Protein AF-A0A9N9IUA5-F1 (afdb_monomer)

Secondary structure (DSSP, 8-state):
--EEEEEE--SS-EETT-EEEEETTTEEEEEEEEE-TTS-EESEEPTT-EEEEEEES--GGG--TT-EEEES----EEEEE-TTT-PBPSS--S---TT-EEEE----SS------TTT-TTTS-------

pLDDT: mean 80.8, std 7.71, range [53.09, 92.12]

Sequence (131 aa):
MGTILVGKVESGTVKKGQSVLVMPNKRTVEVSAVYNEVEDEVTIGACGDNIRLRVRGIEEEEISTGFVVCSIKRPALLHLIDKKTGRKSKRPPQYVKKGQKVIARLETQGPICVEIFEEYPQLGRFTLRDE

Radius of gyration: 19.4 Å; Cα contacts (8 Å, |Δi|>4): 228; chains: 1; bounding box: 38×41×51 Å

Nearest PDB structures (foldseek):
  1r5o-assembly1_A  TM=5.339E-01  e=2.854E-09  Schizosaccharomyces pombe
  3e20-assembly4_J  TM=5.426E-01  e=5.464E-09  Schizosaccharomyces pombe
  1r5n-assembly1_A  TM=5.318E-01  e=7.561E-09  Schizosaccharomyces pombe
  5lzd-assembly1_z  TM=8.265E-01  e=6.192E-04  Escherichia coli
  3mca-assembly1_A  TM=8.458E-01  e=1.828E-03  Schizosaccharomyces pombe

Mean predicted aligned error: 12.81 Å

InterPro domains:
  IPR004161 Translation elongation factor EFTu-like, domain 2 [PF03144] (2-70)
  IPR009000 Translation protein, beta-barrel domain superfamily [SSF50447] (1-75)
  IPR009001 Translation elongation factor EF1A/initiation factor IF2gamma, C-terminal [SSF50465] (75-131)
  IPR050100 Translation factor GTPase superfamily members [PTHR23115] (2-74)
  IPR054696 GTP-eEF1A, C-terminal domain [PF22594] (74-131)

Organism: NCBI:txid60492

Solvent-accessible surface area (backbone atoms only — not comparable to full-atom values): 8187 Å² total; per-residue (Å²): 140,61,44,74,45,78,48,67,33,85,72,65,72,50,46,55,70,37,62,32,31,39,34,89,81,70,43,68,31,36,28,72,40,32,23,42,83,85,68,48,81,41,65,64,47,55,57,74,42,56,35,38,39,31,32,42,82,64,61,74,87,82,59,62,95,87,58,46,80,38,74,70,83,56,68,43,47,52,23,40,36,42,88,88,75,68,46,69,43,94,55,57,51,95,73,85,60,93,92,64,47,68,46,64,47,83,82,70,100,61,94,74,92,70,46,58,47,92,81,36,59,79,54,37,61,83,81,92,82,84,136

Foldseek 3Di:
DFDKDKDAQQDDKDAAQAWKAKPPVRDIKGFNFKAFPVRDTDGMDDHGGTIITTIPDDDPVVDDPPIDIGHPPDQWFAFWQDPPPRDTDPHTDPDDDPPTDTDTHDDDPDDDDADDCVVPVPRPDDDDDDD

Structure (mmCIF, N/CA/C/O backbone):
data_AF-A0A9N9IUA5-F1
#
_entry.id   AF-A0A9N9IUA5-F1
#
loop_
_atom_site.group_PDB
_atom_site.id
_atom_site.type_symbol
_atom_site.label_atom_id
_atom_site.label_alt_id
_atom_site.label_comp_id
_atom_site.label_asym_id
_atom_site.label_entity_id
_atom_site.label_seq_id
_atom_site.pdbx_PDB_ins_code
_atom_site.Cartn_x
_atom_site.Cartn_y
_atom_site.Cartn_z
_atom_site.occupancy
_atom_site.B_iso_or_equiv
_atom_site.auth_seq_id
_atom_site.auth_comp_id
_atom_site.auth_asym_id
_atom_site.auth_atom_id
_atom_site.pdbx_PDB_model_num
ATOM 1 N N . MET A 1 1 ? -5.868 11.736 -23.889 1.00 53.09 1 MET A N 1
ATOM 2 C CA . MET A 1 1 ? -4.620 12.440 -23.537 1.00 53.09 1 MET A CA 1
ATOM 3 C C . MET A 1 1 ? -4.307 12.067 -22.103 1.00 53.09 1 MET A C 1
ATOM 5 O O . MET A 1 1 ? -5.150 12.301 -21.253 1.00 53.09 1 MET A O 1
ATOM 9 N N . GLY A 1 2 ? -3.240 11.309 -21.868 1.00 66.69 2 GLY A N 1
ATOM 10 C CA . GLY A 1 2 ? -2.890 10.801 -20.540 1.00 66.69 2 GLY A CA 1
ATOM 11 C C . GLY A 1 2 ? -1.444 11.150 -20.242 1.00 66.69 2 GLY A C 1
ATOM 12 O O . GLY A 1 2 ? -0.620 11.098 -21.153 1.00 66.69 2 GLY A O 1
ATOM 13 N N . THR A 1 3 ? -1.163 11.511 -18.998 1.00 82.75 3 THR A N 1
ATOM 14 C CA . THR A 1 3 ? 0.166 11.925 -18.559 1.00 82.75 3 THR A CA 1
ATOM 15 C C . THR A 1 3 ? 1.123 10.737 -18.565 1.00 82.75 3 THR A C 1
ATOM 17 O O . THR A 1 3 ? 0.756 9.619 -18.181 1.00 82.75 3 THR A O 1
ATOM 20 N N . ILE A 1 4 ? 2.352 10.968 -19.022 1.00 86.69 4 ILE A N 1
ATOM 21 C CA . ILE A 1 4 ? 3.422 9.969 -19.020 1.00 86.69 4 ILE A CA 1
ATOM 22 C C . ILE A 1 4 ? 4.398 10.323 -17.902 1.00 86.69 4 ILE A C 1
ATOM 24 O O . ILE A 1 4 ? 4.955 11.415 -17.876 1.00 86.69 4 ILE A O 1
ATOM 28 N N . LEU A 1 5 ? 4.605 9.386 -16.984 1.00 85.56 5 LEU A N 1
ATOM 29 C CA . LEU A 1 5 ? 5.591 9.474 -15.915 1.00 85.56 5 LEU A CA 1
ATOM 30 C C . LEU A 1 5 ? 6.794 8.625 -16.291 1.00 85.56 5 LEU A C 1
ATOM 32 O O . LEU A 1 5 ? 6.632 7.468 -16.667 1.00 85.56 5 LEU A O 1
ATOM 36 N N . VAL A 1 6 ? 7.993 9.179 -16.180 1.00 87.38 6 VAL A N 1
ATOM 37 C CA . VAL A 1 6 ? 9.239 8.451 -16.437 1.00 87.38 6 VAL A CA 1
ATOM 38 C C . VAL A 1 6 ? 9.930 8.242 -15.100 1.00 87.38 6 VAL A C 1
ATOM 40 O O . VAL A 1 6 ? 10.067 9.186 -14.322 1.00 87.38 6 VAL A O 1
ATOM 43 N N . GLY A 1 7 ? 10.354 7.014 -14.822 1.00 87.25 7 GLY A N 1
ATOM 44 C CA . GLY A 1 7 ? 11.056 6.722 -13.585 1.00 87.25 7 GLY A CA 1
ATOM 45 C C . GLY A 1 7 ? 11.568 5.296 -13.513 1.00 87.25 7 GLY A C 1
ATOM 46 O O . GLY A 1 7 ? 11.169 4.420 -14.280 1.00 87.25 7 GLY A O 1
ATOM 47 N N . LYS A 1 8 ? 12.456 5.077 -12.552 1.00 85.38 8 LYS A N 1
ATOM 48 C CA . LYS A 1 8 ? 12.983 3.760 -12.235 1.00 85.38 8 LYS A CA 1
ATOM 49 C C . LYS A 1 8 ? 12.098 3.068 -11.205 1.00 85.38 8 LYS A C 1
ATOM 51 O O . LYS A 1 8 ? 11.652 3.692 -10.240 1.00 85.38 8 LYS A O 1
ATOM 56 N N . VAL A 1 9 ? 11.842 1.777 -11.394 1.00 84.69 9 VAL A N 1
ATOM 57 C CA . VAL A 1 9 ? 11.133 0.971 -10.394 1.00 84.69 9 VAL A CA 1
ATOM 58 C C . VAL A 1 9 ? 12.103 0.592 -9.282 1.00 84.69 9 VAL A C 1
ATOM 60 O O . VAL A 1 9 ? 12.847 -0.377 -9.396 1.00 84.69 9 VAL A O 1
ATOM 63 N N . GLU A 1 10 ? 12.080 1.341 -8.183 1.00 80.62 10 GLU A N 1
ATOM 64 C CA . GLU A 1 10 ? 12.928 1.049 -7.018 1.00 80.62 10 GLU A CA 1
ATOM 65 C C . GLU A 1 10 ? 12.408 -0.136 -6.187 1.00 80.62 10 GLU A C 1
ATOM 67 O O . GLU A 1 10 ? 13.185 -0.879 -5.593 1.00 80.62 10 GLU A O 1
ATOM 72 N N . SER A 1 11 ? 11.088 -0.352 -6.135 1.00 72.56 11 SER A N 1
ATOM 73 C CA . SER A 1 11 ? 10.501 -1.441 -5.348 1.00 72.56 11 SER A CA 1
ATOM 74 C C . SER A 1 11 ? 9.164 -1.927 -5.905 1.00 72.56 11 SER A C 1
ATOM 76 O O . SER A 1 11 ? 8.300 -1.136 -6.289 1.00 72.56 11 SER A O 1
ATOM 78 N N . GLY A 1 12 ? 8.976 -3.249 -5.886 1.00 75.62 12 GLY A N 1
ATOM 79 C CA . GLY A 1 12 ? 7.745 -3.920 -6.294 1.00 75.62 12 GLY A CA 1
ATOM 80 C C . GLY A 1 12 ? 7.680 -4.271 -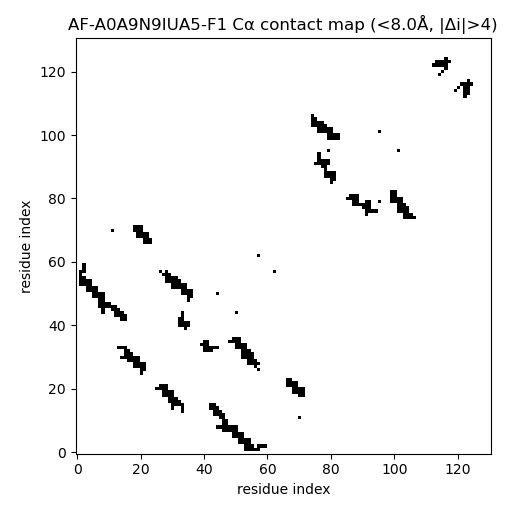7.781 1.00 75.62 12 GLY A C 1
ATOM 81 O O . GLY A 1 12 ? 8.681 -4.291 -8.488 1.00 75.62 12 GLY A O 1
ATOM 82 N N . THR A 1 13 ? 6.470 -4.597 -8.235 1.00 81.25 13 THR A N 1
ATOM 83 C CA . THR A 1 13 ? 6.152 -4.834 -9.649 1.00 81.25 13 THR A CA 1
ATOM 84 C C . THR A 1 13 ? 4.983 -3.949 -10.042 1.00 81.25 13 THR A C 1
ATOM 86 O O . THR A 1 13 ? 4.048 -3.762 -9.254 1.00 81.25 13 THR A O 1
ATOM 89 N N . VAL A 1 14 ? 5.029 -3.406 -11.254 1.00 81.38 14 VAL A N 1
ATOM 90 C CA . VAL A 1 14 ? 3.937 -2.602 -11.806 1.00 81.38 14 VAL A CA 1
ATOM 91 C C . VAL A 1 14 ? 3.258 -3.362 -12.932 1.00 81.38 14 VAL A C 1
ATOM 93 O O . VAL A 1 14 ? 3.922 -3.925 -13.801 1.00 81.38 14 VAL A O 1
ATOM 96 N N . LYS A 1 15 ? 1.926 -3.403 -12.904 1.00 81.62 15 LYS A N 1
ATOM 97 C CA . LYS A 1 15 ? 1.113 -4.058 -13.934 1.00 81.62 15 LYS A CA 1
ATOM 98 C C . LYS A 1 15 ? 0.219 -3.057 -14.655 1.00 81.62 15 LYS A C 1
ATOM 100 O O . LYS A 1 15 ? -0.280 -2.105 -14.051 1.00 81.62 15 LYS A O 1
ATOM 105 N N . LYS A 1 16 ? -0.043 -3.312 -15.940 1.00 84.50 16 LYS A N 1
ATOM 106 C CA . LYS A 1 16 ? -1.075 -2.594 -16.707 1.00 84.50 16 LYS A CA 1
ATOM 107 C C . LYS A 1 16 ? -2.442 -2.777 -16.029 1.00 84.50 16 LYS A C 1
ATOM 109 O O . LYS A 1 16 ? -2.792 -3.884 -15.628 1.00 84.50 16 LYS A O 1
ATOM 114 N N . GLY A 1 17 ? -3.198 -1.693 -15.873 1.00 82.31 17 GLY A N 1
ATOM 115 C CA . GLY A 1 17 ? -4.498 -1.673 -15.192 1.00 82.31 17 GLY A CA 1
ATOM 116 C C . GLY A 1 17 ? -4.427 -1.563 -13.665 1.00 82.31 17 GLY A C 1
ATOM 117 O O . GLY A 1 17 ? -5.461 -1.613 -13.004 1.00 82.31 17 GLY A O 1
ATOM 118 N N . GLN A 1 18 ? -3.236 -1.420 -13.078 1.00 81.94 18 GLN A N 1
ATOM 119 C CA . GLN A 1 18 ? -3.099 -1.267 -11.634 1.00 81.94 18 GLN A CA 1
ATOM 120 C C . GLN A 1 18 ? -3.386 0.173 -11.197 1.00 81.94 18 GLN A C 1
ATOM 122 O O . GLN A 1 18 ? -2.836 1.128 -11.746 1.00 81.94 18 GLN A O 1
ATOM 127 N N . SER A 1 19 ? -4.204 0.333 -10.157 1.00 80.88 19 SER A N 1
ATOM 128 C CA . SER A 1 19 ? -4.353 1.614 -9.468 1.00 80.88 19 SER A CA 1
ATOM 129 C C . SER A 1 19 ? -3.151 1.852 -8.550 1.00 80.88 19 SER A C 1
ATOM 131 O O . SER A 1 19 ? -2.803 1.010 -7.713 1.00 80.88 19 SER A O 1
ATOM 133 N N . VAL A 1 20 ? -2.520 3.010 -8.696 1.00 83.12 20 VAL A N 1
ATOM 134 C CA . VAL A 1 20 ? -1.345 3.443 -7.934 1.00 83.12 20 VAL A CA 1
ATOM 135 C C . VAL A 1 20 ? -1.613 4.799 -7.282 1.00 83.12 20 VAL A C 1
ATOM 137 O O . VAL A 1 20 ? -2.533 5.524 -7.660 1.00 83.12 20 VAL A O 1
ATOM 140 N N . LEU A 1 21 ? -0.860 5.121 -6.236 1.00 82.56 21 LEU A N 1
ATOM 141 C CA . LEU A 1 21 ? -1.002 6.363 -5.485 1.00 82.56 21 LEU A CA 1
ATOM 142 C C . LEU A 1 21 ? 0.190 7.272 -5.778 1.00 82.56 21 LEU A C 1
ATOM 144 O O . LEU A 1 21 ? 1.327 6.864 -5.566 1.00 82.56 21 LEU A O 1
ATOM 148 N N . VAL A 1 22 ? -0.069 8.504 -6.201 1.00 83.44 22 VAL A N 1
ATOM 149 C CA . VAL A 1 22 ? 0.958 9.534 -6.372 1.00 83.44 22 VAL A CA 1
ATOM 150 C C . VAL A 1 22 ? 1.081 10.331 -5.075 1.00 83.44 22 VAL A C 1
ATOM 152 O O . VAL A 1 22 ? 0.109 10.915 -4.586 1.00 83.44 22 VAL A O 1
ATOM 155 N N . MET A 1 23 ? 2.280 10.340 -4.499 1.00 74.00 23 MET A N 1
ATOM 156 C CA . MET A 1 23 ? 2.645 11.106 -3.305 1.00 74.00 23 MET A CA 1
ATOM 157 C C . MET A 1 23 ? 3.540 12.288 -3.701 1.00 74.00 23 MET A C 1
ATOM 159 O O . MET A 1 23 ? 4.355 12.124 -4.610 1.00 74.00 23 MET A O 1
ATOM 163 N N . PRO A 1 24 ? 3.428 13.458 -3.037 1.00 67.50 24 PRO A N 1
ATOM 164 C CA . PRO A 1 24 ? 2.750 13.726 -1.757 1.00 67.50 24 PRO A CA 1
ATOM 165 C C . PRO A 1 24 ? 1.246 14.052 -1.834 1.00 67.50 24 PRO A C 1
ATOM 167 O O . PRO A 1 24 ? 0.574 14.008 -0.803 1.00 67.50 24 PRO A O 1
ATOM 170 N N . ASN A 1 25 ? 0.689 14.303 -3.024 1.00 69.94 25 ASN A N 1
ATOM 171 C CA . ASN A 1 25 ? -0.705 14.752 -3.198 1.00 69.94 25 ASN A CA 1
ATOM 172 C C . ASN A 1 25 ? -1.775 13.700 -2.837 1.00 69.94 25 ASN A C 1
ATOM 174 O O . ASN A 1 25 ? -2.964 14.012 -2.815 1.00 69.94 25 ASN A O 1
ATOM 178 N N . LYS A 1 26 ? -1.378 12.451 -2.540 1.00 68.81 26 LYS A N 1
ATOM 179 C CA . LYS 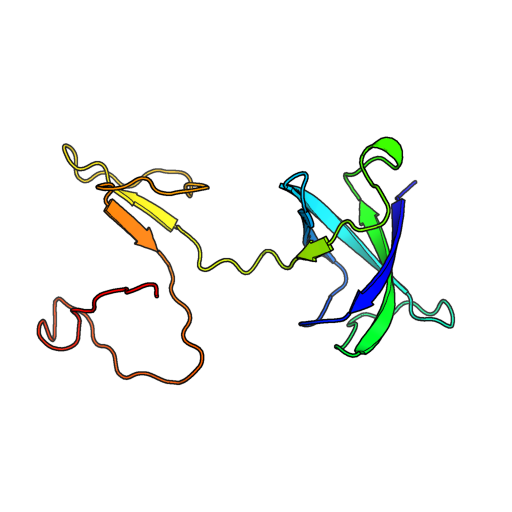A 1 26 ? -2.274 11.316 -2.237 1.00 68.81 26 LYS A CA 1
ATOM 180 C C . LYS A 1 26 ? -3.357 11.120 -3.311 1.00 68.81 26 LYS A C 1
ATOM 182 O O . LYS A 1 26 ? -4.456 10.655 -3.005 1.00 68.81 26 LYS A O 1
ATOM 187 N N . ARG A 1 27 ? -3.046 11.446 -4.569 1.00 76.69 27 ARG A N 1
ATOM 188 C CA . ARG A 1 27 ? -3.935 11.239 -5.719 1.00 76.69 27 ARG A CA 1
ATOM 189 C C . ARG A 1 27 ? -3.868 9.784 -6.159 1.00 76.69 27 ARG A C 1
ATOM 191 O O . ARG A 1 27 ? -2.789 9.226 -6.341 1.00 76.69 27 ARG A O 1
ATOM 198 N N . THR A 1 28 ? -5.026 9.163 -6.321 1.00 78.12 28 THR A N 1
ATOM 199 C CA . THR A 1 28 ? -5.149 7.820 -6.894 1.00 78.12 28 THR A CA 1
ATOM 200 C C . THR A 1 28 ? -5.214 7.918 -8.407 1.00 78.12 28 THR A C 1
ATOM 202 O O . THR A 1 28 ? -6.079 8.620 -8.925 1.00 78.12 28 THR A O 1
ATOM 205 N N . VAL A 1 29 ? -4.330 7.205 -9.097 1.00 85.81 29 VAL A N 1
ATOM 206 C CA . VAL A 1 29 ? -4.235 7.202 -10.560 1.00 85.81 29 VAL A CA 1
ATOM 207 C C . VAL A 1 29 ? -4.249 5.771 -11.081 1.00 85.81 29 VAL A C 1
ATOM 209 O O . VAL A 1 29 ? -3.838 4.840 -10.386 1.00 85.81 29 VAL A O 1
ATOM 212 N N . GLU A 1 30 ? -4.723 5.579 -12.305 1.00 85.94 30 GLU A N 1
ATOM 213 C CA . GLU A 1 30 ? -4.769 4.260 -12.941 1.00 85.94 30 GLU A CA 1
ATOM 214 C C . GLU A 1 30 ? -3.696 4.142 -14.018 1.00 85.94 30 GLU A C 1
ATOM 216 O O . GLU A 1 30 ? -3.582 5.003 -14.893 1.00 85.94 30 GLU A O 1
ATOM 221 N N . VAL A 1 31 ? -2.914 3.062 -13.972 1.00 88.12 31 VAL A N 1
ATOM 222 C CA . VAL A 1 31 ? -1.893 2.769 -14.981 1.00 88.12 31 VAL A CA 1
ATOM 223 C C . VAL A 1 31 ? -2.573 2.198 -16.221 1.00 88.12 31 VAL A C 1
ATOM 225 O O . VAL A 1 31 ? -3.029 1.057 -16.226 1.00 88.12 31 VAL A O 1
ATOM 228 N N . SER A 1 32 ? -2.628 2.976 -17.300 1.00 86.31 32 SER A N 1
ATOM 229 C CA . SER A 1 32 ? -3.228 2.548 -18.566 1.00 86.31 32 SER A CA 1
ATOM 230 C C . SER A 1 32 ? -2.266 1.723 -19.417 1.00 86.31 32 SER A C 1
ATOM 232 O O . SER A 1 32 ? -2.725 0.843 -20.141 1.00 86.31 32 SER A O 1
ATOM 234 N N . ALA A 1 33 ? -0.966 2.019 -19.375 1.00 85.50 33 ALA A N 1
ATOM 235 C CA . ALA A 1 33 ? 0.073 1.294 -20.105 1.00 85.50 33 ALA A CA 1
ATOM 236 C C . ALA A 1 33 ? 1.441 1.494 -19.435 1.00 85.50 33 ALA A C 1
ATOM 238 O O . ALA A 1 33 ? 1.680 2.532 -18.813 1.00 85.50 33 ALA A O 1
ATOM 239 N N . VAL A 1 34 ? 2.318 0.501 -19.575 1.00 87.50 34 VAL A N 1
ATOM 240 C CA . VAL A 1 34 ? 3.716 0.547 -19.132 1.00 87.50 34 VAL A CA 1
ATOM 241 C C . VAL A 1 34 ? 4.586 0.351 -20.369 1.00 87.50 34 VAL A C 1
ATOM 243 O O . VAL A 1 34 ? 4.375 -0.608 -21.107 1.00 87.50 34 VAL A O 1
ATOM 246 N N . TYR A 1 35 ? 5.531 1.254 -20.600 1.00 87.06 35 TYR A N 1
ATOM 247 C CA . TYR A 1 35 ? 6.495 1.175 -21.694 1.00 87.06 35 TYR A CA 1
ATOM 248 C C . TYR A 1 35 ? 7.902 0.976 -21.127 1.00 87.06 35 TYR A C 1
ATOM 250 O O . TYR A 1 35 ? 8.226 1.554 -20.085 1.00 87.06 35 TYR A O 1
ATOM 258 N N . ASN A 1 36 ? 8.725 0.174 -21.802 1.00 82.94 36 ASN A N 1
ATOM 259 C CA . ASN A 1 36 ? 10.148 0.043 -21.472 1.00 82.94 36 ASN A CA 1
ATOM 260 C C . ASN A 1 36 ? 10.983 1.157 -22.134 1.00 82.94 36 ASN A C 1
ATOM 262 O O . ASN A 1 36 ? 10.444 2.008 -22.845 1.00 82.94 36 ASN A O 1
ATOM 266 N N . GLU A 1 37 ? 12.305 1.136 -21.952 1.00 75.31 37 GLU A N 1
ATOM 267 C CA . GLU A 1 37 ? 13.225 2.069 -22.626 1.00 75.31 37 GLU A CA 1
ATOM 268 C C . GLU A 1 37 ? 13.139 2.025 -24.163 1.00 75.31 37 GLU A C 1
ATOM 270 O O . GLU A 1 37 ? 13.302 3.058 -24.807 1.00 75.31 37 GLU A O 1
ATOM 275 N N . VAL A 1 38 ? 12.822 0.863 -24.747 1.00 76.62 38 VAL A N 1
ATOM 276 C CA . VAL A 1 38 ? 12.715 0.645 -26.208 1.00 76.62 38 VAL A CA 1
ATOM 277 C C . VAL A 1 38 ? 11.310 0.983 -26.754 1.00 76.62 38 VAL A C 1
ATOM 279 O O . VAL A 1 38 ? 10.971 0.636 -27.874 1.00 76.62 38 VAL A O 1
ATOM 282 N N . GLU A 1 39 ? 10.468 1.664 -25.968 1.00 71.62 39 GLU A N 1
ATOM 283 C CA . GLU A 1 39 ? 9.073 2.027 -26.306 1.00 71.62 39 GLU A CA 1
ATOM 284 C C . GLU A 1 39 ? 8.100 0.854 -26.524 1.00 71.62 39 GLU A C 1
ATOM 286 O O . GLU A 1 39 ? 6.928 1.070 -26.839 1.00 71.62 39 GLU A O 1
ATOM 291 N N . ASP A 1 40 ? 8.524 -0.378 -26.246 1.00 78.88 40 ASP A N 1
ATOM 292 C CA . ASP A 1 40 ? 7.643 -1.544 -26.256 1.00 78.88 40 ASP A CA 1
ATOM 293 C C . ASP A 1 40 ? 6.670 -1.542 -25.064 1.00 78.88 40 ASP A C 1
ATOM 295 O O . ASP A 1 40 ? 7.051 -1.251 -23.923 1.00 78.88 40 ASP A O 1
ATOM 299 N N . GLU A 1 41 ? 5.403 -1.904 -25.316 1.00 77.25 41 GLU A N 1
ATOM 300 C CA . GLU A 1 41 ? 4.403 -2.106 -24.260 1.00 77.25 41 GLU A CA 1
ATOM 301 C C . GLU A 1 41 ? 4.713 -3.376 -23.461 1.00 77.25 41 GLU A C 1
ATOM 303 O O . GLU A 1 41 ? 4.572 -4.497 -23.954 1.00 77.25 41 GLU A O 1
ATOM 308 N N . VAL A 1 42 ? 5.061 -3.207 -22.185 1.00 81.75 42 VAL A N 1
ATOM 309 C CA . VAL A 1 42 ? 5.311 -4.318 -21.264 1.00 81.75 42 VAL A CA 1
ATOM 310 C C . VAL A 1 42 ? 4.102 -4.517 -20.356 1.00 81.75 42 VAL A C 1
ATOM 312 O O . VAL A 1 42 ? 3.463 -3.574 -19.889 1.00 81.75 42 VAL A O 1
ATOM 315 N N . THR A 1 43 ? 3.768 -5.775 -20.076 1.00 76.94 43 THR A N 1
ATOM 316 C CA . THR A 1 43 ? 2.633 -6.105 -19.194 1.00 76.94 43 THR A CA 1
ATOM 317 C C . THR A 1 43 ? 3.007 -6.006 -17.710 1.00 76.94 43 THR A C 1
ATOM 319 O O . THR A 1 43 ? 2.153 -5.696 -16.873 1.00 76.94 43 THR A O 1
ATOM 322 N N . ILE A 1 44 ? 4.277 -6.269 -17.383 1.00 78.38 44 ILE A N 1
ATOM 323 C CA . ILE A 1 44 ? 4.833 -6.287 -16.026 1.00 78.38 44 ILE A CA 1
ATOM 324 C C . ILE A 1 44 ? 6.192 -5.582 -16.055 1.00 78.38 44 ILE A C 1
ATOM 326 O O . ILE A 1 44 ? 7.077 -6.025 -16.777 1.00 78.38 44 ILE A O 1
ATOM 330 N N . GLY A 1 45 ? 6.360 -4.523 -15.264 1.00 77.62 45 GLY A N 1
ATOM 331 C CA . GLY A 1 45 ? 7.674 -3.938 -14.979 1.00 77.62 45 GLY A CA 1
ATOM 332 C C . GLY A 1 45 ? 8.259 -4.547 -13.707 1.00 77.62 45 GLY A C 1
ATOM 333 O O . GLY A 1 45 ? 7.555 -4.612 -12.687 1.00 77.62 45 GLY A O 1
ATOM 334 N N . ALA A 1 46 ? 9.506 -5.016 -13.772 1.00 80.19 46 ALA A N 1
ATOM 335 C CA . ALA A 1 46 ? 10.232 -5.553 -12.628 1.00 80.19 46 ALA A CA 1
ATOM 336 C C . ALA A 1 46 ? 11.016 -4.448 -11.901 1.00 80.19 46 ALA A C 1
ATOM 338 O O . ALA A 1 46 ? 11.172 -3.331 -12.394 1.00 80.19 46 ALA A O 1
ATOM 339 N N . CYS A 1 47 ? 11.484 -4.748 -10.691 1.00 80.19 47 CYS A N 1
ATOM 340 C CA . CYS A 1 47 ? 12.358 -3.851 -9.944 1.00 80.19 47 CYS A CA 1
ATOM 341 C C . CYS A 1 47 ? 13.712 -3.698 -10.652 1.00 80.19 47 CYS A C 1
ATOM 343 O O . CYS A 1 47 ? 14.313 -4.689 -11.062 1.00 80.19 47 CYS A O 1
ATOM 345 N N . GLY A 1 48 ? 14.204 -2.465 -10.740 1.00 81.31 48 GLY A N 1
ATOM 346 C CA . GLY A 1 48 ? 15.460 -2.122 -11.408 1.00 81.31 48 GLY A CA 1
ATOM 347 C C . GLY A 1 48 ? 15.294 -1.562 -12.820 1.00 81.31 48 GLY A C 1
ATOM 348 O O . GLY A 1 48 ? 16.221 -0.905 -13.293 1.00 81.31 48 GLY A O 1
ATOM 349 N N . ASP A 1 49 ? 14.126 -1.734 -13.441 1.00 84.81 49 ASP A N 1
ATOM 350 C CA . ASP A 1 49 ? 13.867 -1.266 -14.802 1.00 84.81 49 ASP A CA 1
ATOM 351 C C . ASP A 1 49 ? 13.524 0.230 -14.837 1.00 84.81 49 ASP A C 1
ATOM 353 O O . ASP A 1 49 ? 12.790 0.751 -13.986 1.00 84.81 49 ASP A O 1
ATOM 357 N N . ASN A 1 50 ? 14.021 0.916 -15.866 1.00 86.88 50 ASN A N 1
ATOM 358 C CA . ASN A 1 50 ? 13.589 2.264 -16.217 1.00 86.88 50 ASN A CA 1
ATOM 359 C C . ASN A 1 50 ? 12.346 2.162 -17.100 1.00 86.88 50 ASN A C 1
ATOM 361 O O . ASN A 1 50 ? 12.406 1.676 -18.228 1.00 86.88 50 ASN A O 1
ATOM 365 N N . ILE A 1 51 ? 11.211 2.634 -16.597 1.00 87.00 51 ILE A N 1
ATOM 366 C CA . ILE A 1 51 ? 9.928 2.500 -17.284 1.00 87.00 51 ILE A CA 1
ATOM 367 C C . ILE A 1 51 ? 9.261 3.854 -17.498 1.00 87.00 51 ILE A C 1
ATOM 369 O O . ILE A 1 51 ? 9.449 4.814 -16.745 1.00 87.00 51 ILE A O 1
ATOM 373 N N . ARG A 1 52 ? 8.410 3.913 -18.522 1.00 87.88 52 ARG A N 1
ATOM 374 C CA . ARG A 1 52 ? 7.493 5.029 -18.756 1.00 87.88 52 ARG A CA 1
ATOM 375 C C . ARG A 1 52 ? 6.066 4.564 -18.482 1.00 87.88 52 ARG A C 1
ATOM 377 O O . ARG A 1 52 ? 5.519 3.712 -19.179 1.00 87.88 52 ARG A O 1
ATOM 384 N N . LEU A 1 53 ? 5.454 5.118 -17.447 1.00 87.19 53 LEU A N 1
ATOM 385 C CA . LEU A 1 53 ? 4.099 4.810 -17.009 1.00 87.19 53 LEU A CA 1
ATOM 386 C C . LEU A 1 53 ? 3.115 5.810 -17.605 1.00 87.19 53 LEU A C 1
ATOM 388 O O . LEU A 1 53 ? 3.153 6.994 -17.285 1.00 87.19 53 LEU A O 1
ATOM 392 N N . ARG A 1 54 ? 2.179 5.332 -18.427 1.00 87.19 54 ARG A N 1
ATOM 393 C CA . ARG A 1 54 ? 1.033 6.135 -18.862 1.00 87.19 54 ARG A CA 1
ATOM 394 C C . ARG A 1 54 ? -0.076 6.015 -17.829 1.00 87.19 54 ARG A C 1
ATOM 396 O O . ARG A 1 54 ? -0.667 4.943 -17.675 1.00 87.19 54 ARG A O 1
ATOM 403 N N . VAL A 1 55 ? -0.390 7.119 -17.164 1.00 87.75 55 VAL A N 1
ATOM 404 C CA . VAL A 1 55 ? -1.426 7.183 -16.129 1.00 87.75 55 VAL A CA 1
ATOM 405 C C . VAL A 1 55 ? -2.650 7.965 -16.602 1.00 87.75 55 VAL A C 1
ATOM 407 O O . VAL A 1 55 ? -2.569 8.840 -17.466 1.00 87.75 55 VAL A O 1
ATOM 410 N N . ARG A 1 56 ? -3.814 7.620 -16.047 1.00 86.25 56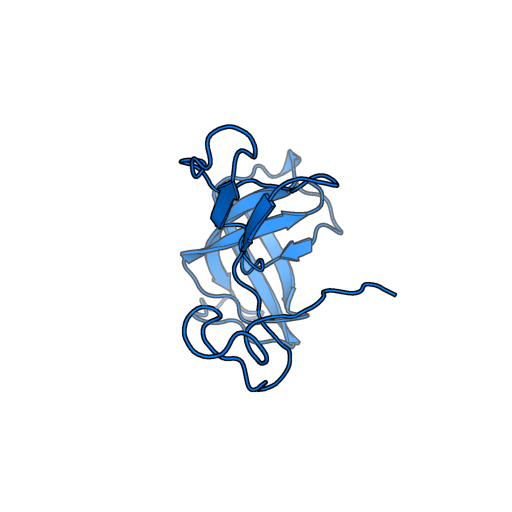 ARG A N 1
ATOM 411 C CA . ARG A 1 56 ? -5.088 8.315 -16.259 1.00 86.25 56 ARG A CA 1
ATOM 412 C C . ARG A 1 56 ? -5.620 8.829 -14.920 1.00 86.25 56 ARG A C 1
ATOM 414 O O . ARG A 1 56 ? -5.497 8.143 -13.906 1.00 86.25 56 ARG A O 1
ATOM 421 N N . GLY A 1 57 ? -6.238 10.011 -14.939 1.00 79.12 57 GLY A N 1
ATOM 422 C CA . GLY A 1 57 ? -6.884 10.611 -13.763 1.00 79.12 57 GLY A CA 1
ATOM 423 C C . GLY A 1 57 ? -6.038 11.647 -13.021 1.00 79.12 57 GLY A C 1
ATOM 424 O O . GLY A 1 57 ? -6.354 11.971 -11.880 1.00 79.12 57 GLY A 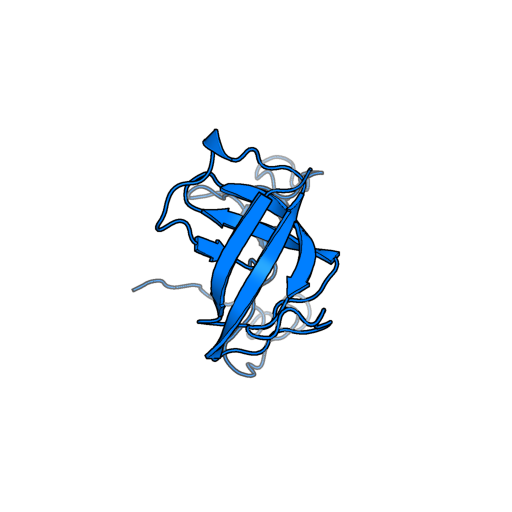O 1
ATOM 425 N N . ILE A 1 58 ? -4.978 12.147 -13.653 1.00 81.06 58 ILE A N 1
ATOM 426 C CA . ILE A 1 58 ? -4.155 13.242 -13.145 1.00 81.06 58 ILE A CA 1
ATOM 427 C C . ILE A 1 58 ? -3.831 14.192 -14.297 1.00 81.06 58 ILE A C 1
ATOM 429 O O . ILE A 1 58 ? -3.693 13.747 -15.438 1.00 81.06 58 ILE A O 1
ATOM 433 N N . GLU A 1 59 ? -3.776 15.481 -13.994 1.00 80.75 59 GLU A N 1
ATOM 434 C CA . GLU A 1 59 ? -3.396 16.528 -14.938 1.00 80.75 59 GLU A CA 1
ATOM 435 C C . GLU A 1 59 ? -1.897 16.810 -14.810 1.00 80.75 59 GLU A C 1
ATOM 437 O O . GLU A 1 59 ? -1.308 16.605 -13.747 1.00 80.75 59 GLU A O 1
ATOM 442 N N . GLU A 1 60 ? -1.265 17.267 -15.892 1.00 74.19 60 GLU A N 1
ATOM 443 C CA . GLU A 1 60 ? 0.181 17.535 -15.916 1.00 74.19 60 GLU A CA 1
ATOM 444 C C . GLU A 1 60 ? 0.592 18.626 -14.915 1.00 74.19 60 GLU A C 1
ATOM 446 O O . GLU A 1 60 ? 1.695 18.581 -14.380 1.00 74.19 60 GLU A O 1
ATOM 451 N N . GLU A 1 61 ? -0.321 19.542 -14.586 1.00 78.38 61 GLU A N 1
ATOM 452 C CA . GLU A 1 61 ? -0.110 20.623 -13.617 1.00 78.38 61 GLU A CA 1
ATOM 453 C C . GLU A 1 61 ? -0.005 20.126 -12.162 1.00 78.38 61 GLU A C 1
ATOM 455 O O . GLU A 1 61 ? 0.627 20.771 -11.326 1.00 78.38 61 GLU A O 1
ATOM 460 N N . GLU A 1 62 ? -0.590 18.966 -11.838 1.00 72.31 62 GLU A N 1
ATOM 461 C CA . GLU A 1 62 ? -0.591 18.417 -10.474 1.00 72.31 62 GLU A CA 1
ATOM 462 C C . GLU A 1 62 ? 0.656 17.573 -10.157 1.00 72.31 62 GLU A C 1
ATOM 464 O O . GLU A 1 62 ? 0.763 17.037 -9.049 1.00 72.31 62 GLU A O 1
ATOM 469 N N . ILE A 1 63 ? 1.583 17.412 -11.106 1.00 73.69 63 ILE A N 1
ATOM 470 C CA . ILE A 1 63 ? 2.748 16.534 -10.974 1.00 73.69 63 ILE A CA 1
ATOM 471 C C . ILE A 1 63 ? 4.024 17.357 -11.068 1.00 73.69 63 ILE A C 1
ATOM 473 O O . ILE A 1 63 ? 4.230 18.126 -11.999 1.00 73.69 63 ILE A O 1
ATOM 477 N N . SER A 1 64 ? 4.924 17.160 -10.109 1.00 78.44 64 SER A N 1
ATOM 478 C CA . SER A 1 64 ? 6.264 17.744 -10.142 1.00 78.44 64 SER A CA 1
ATOM 479 C C . SER A 1 64 ? 7.329 16.656 -10.090 1.00 78.44 64 SER A C 1
ATOM 481 O O . SER A 1 64 ? 7.104 15.544 -9.602 1.00 78.44 64 SER A O 1
ATOM 483 N N . THR A 1 65 ? 8.520 16.979 -10.588 1.00 77.12 65 THR A N 1
ATOM 484 C CA . THR A 1 65 ? 9.685 16.095 -10.505 1.00 77.12 65 THR A CA 1
ATOM 485 C C . THR A 1 65 ? 10.035 15.829 -9.041 1.00 77.12 65 THR A C 1
ATOM 487 O O . THR A 1 65 ? 10.205 16.769 -8.266 1.00 77.12 65 THR A O 1
ATOM 490 N N . GLY A 1 66 ? 10.134 14.553 -8.663 1.00 75.31 66 GLY A N 1
ATOM 491 C CA . GLY A 1 66 ? 10.344 14.112 -7.276 1.00 75.31 66 GLY A CA 1
ATOM 492 C C . GLY A 1 66 ? 9.113 13.471 -6.626 1.00 75.31 66 GLY A C 1
ATOM 493 O O . GLY A 1 66 ? 9.198 12.987 -5.499 1.00 75.31 66 GLY A O 1
ATOM 494 N N . PHE A 1 67 ? 7.974 13.430 -7.322 1.00 80.12 67 PHE A N 1
ATOM 495 C CA . PHE A 1 67 ? 6.798 12.702 -6.851 1.00 80.12 67 PHE A CA 1
ATOM 496 C C . PHE A 1 67 ? 7.022 11.195 -6.956 1.00 80.12 67 PHE A C 1
ATOM 498 O O . PHE A 1 67 ? 7.615 10.701 -7.914 1.00 80.12 67 PHE A O 1
ATOM 505 N N . VAL A 1 68 ? 6.520 10.458 -5.966 1.00 81.44 68 VAL A N 1
ATOM 506 C CA . VAL A 1 68 ? 6.726 9.009 -5.864 1.00 81.44 68 VAL A CA 1
ATOM 507 C C . VAL A 1 68 ? 5.413 8.285 -6.123 1.00 81.44 68 VAL A C 1
ATOM 509 O O . VAL A 1 68 ? 4.375 8.619 -5.542 1.00 81.44 68 VAL A O 1
ATOM 512 N N . VAL A 1 69 ? 5.468 7.279 -6.994 1.00 79.25 69 VAL A N 1
ATOM 513 C CA . VAL A 1 69 ? 4.348 6.383 -7.284 1.00 79.25 69 VAL A CA 1
ATOM 514 C C . VAL A 1 69 ? 4.438 5.173 -6.362 1.00 79.25 69 VAL A C 1
ATOM 516 O O . VAL A 1 69 ? 5.383 4.393 -6.427 1.00 79.25 69 VAL A O 1
ATOM 519 N N . CYS A 1 70 ? 3.435 4.999 -5.509 1.00 73.12 70 CYS A N 1
ATOM 520 C CA . CYS A 1 70 ? 3.372 3.915 -4.539 1.00 73.12 70 CYS A CA 1
ATOM 521 C C . CYS A 1 70 ? 2.257 2.928 -4.893 1.00 73.12 70 CYS A C 1
ATOM 523 O O . CYS A 1 70 ? 1.177 3.306 -5.358 1.00 73.12 70 CYS A O 1
ATOM 525 N N . SER A 1 71 ? 2.480 1.644 -4.605 1.00 69.81 71 SER A N 1
ATOM 526 C CA . SER A 1 71 ? 1.414 0.646 -4.697 1.00 69.81 71 SER A CA 1
ATOM 527 C C . SER A 1 71 ? 0.341 0.896 -3.626 1.00 69.81 71 SER A C 1
ATOM 529 O O . SER A 1 71 ? 0.638 1.304 -2.504 1.00 69.81 71 SER A O 1
ATOM 531 N N . ILE A 1 72 ? -0.926 0.615 -3.944 1.00 66.62 72 ILE A N 1
ATOM 532 C CA . ILE A 1 72 ? -2.047 0.748 -2.991 1.00 66.62 72 ILE A CA 1
ATOM 533 C C . ILE A 1 72 ? -2.058 -0.398 -1.955 1.00 66.62 72 ILE A C 1
ATOM 535 O O . ILE A 1 72 ? -2.967 -0.474 -1.128 1.00 66.62 7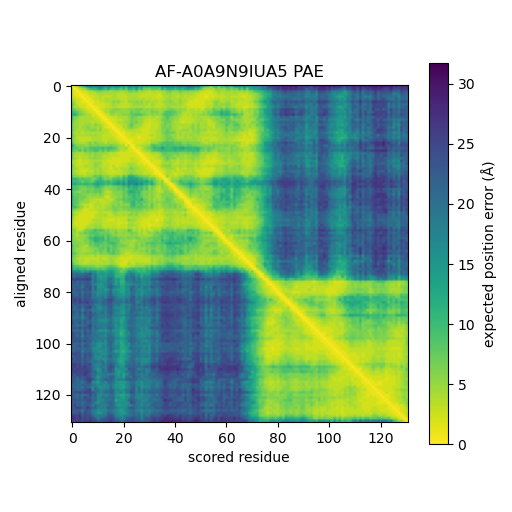2 ILE A O 1
ATOM 539 N N . LYS A 1 73 ? -1.037 -1.270 -1.919 1.00 55.53 73 LYS A N 1
ATOM 540 C CA . LYS A 1 73 ? -0.896 -2.288 -0.868 1.00 55.53 73 LYS A CA 1
ATOM 541 C C . LYS A 1 73 ? -0.519 -1.627 0.458 1.00 55.53 73 LYS A C 1
ATOM 543 O O . LYS A 1 73 ? 0.618 -1.659 0.907 1.00 55.53 73 LYS A O 1
ATOM 548 N N . ARG A 1 74 ? -1.510 -1.012 1.092 1.00 53.41 74 ARG A N 1
ATOM 549 C CA . ARG A 1 74 ? -1.481 -0.715 2.515 1.00 53.41 74 ARG A CA 1
ATOM 550 C C . ARG A 1 74 ? -1.861 -1.988 3.277 1.00 53.41 74 ARG A C 1
ATOM 552 O O . ARG A 1 74 ? -2.781 -2.681 2.830 1.00 53.41 74 ARG A O 1
ATOM 559 N N . PRO A 1 75 ? -1.269 -2.258 4.453 1.00 53.81 75 PRO A N 1
ATOM 560 C CA . PRO A 1 75 ? -2.017 -2.925 5.512 1.00 53.81 75 PRO A CA 1
ATOM 561 C C . PRO A 1 75 ? -3.342 -2.172 5.668 1.00 53.81 75 PRO A C 1
ATOM 563 O O . PRO A 1 75 ? -3.387 -0.990 6.019 1.00 53.81 75 PRO A O 1
ATOM 566 N N . ALA A 1 76 ? -4.421 -2.803 5.218 1.00 63.97 76 ALA A N 1
ATOM 567 C CA . ALA A 1 76 ? -5.676 -2.108 5.011 1.00 63.97 76 ALA A CA 1
ATOM 568 C C . ALA A 1 76 ? -6.408 -2.003 6.343 1.00 63.97 76 ALA A C 1
ATOM 570 O O . ALA A 1 76 ? -6.733 -3.012 6.972 1.00 63.97 76 ALA A O 1
ATOM 571 N N . LEU A 1 77 ? -6.706 -0.776 6.757 1.00 76.44 77 LEU A N 1
ATOM 572 C CA . LEU A 1 77 ? -7.709 -0.534 7.780 1.00 76.44 77 LEU A CA 1
ATOM 573 C C . LEU A 1 77 ? -9.071 -0.838 7.152 1.00 76.44 77 LEU A C 1
ATOM 575 O O . LEU A 1 77 ? -9.521 -0.126 6.259 1.00 76.44 77 LEU A O 1
ATOM 579 N N . LEU A 1 78 ? -9.707 -1.921 7.584 1.00 81.62 78 LEU A N 1
ATOM 580 C CA . LEU A 1 78 ? -10.958 -2.395 7.004 1.00 81.62 78 LEU A CA 1
ATOM 581 C C . LEU A 1 78 ? -12.138 -1.601 7.558 1.00 81.62 78 LEU A C 1
ATOM 583 O O . LEU A 1 78 ? -12.935 -1.060 6.798 1.00 81.62 78 LEU A O 1
ATOM 587 N N . HIS A 1 79 ? -12.234 -1.495 8.886 1.00 84.94 79 HIS A N 1
ATOM 588 C CA . HIS A 1 79 ? -13.382 -0.874 9.546 1.00 84.94 79 HIS A CA 1
ATOM 589 C C . HIS A 1 79 ? -12.991 -0.235 10.876 1.00 84.94 79 HIS A C 1
ATOM 591 O O . HIS A 1 79 ? -12.341 -0.876 11.698 1.00 84.94 79 HIS A O 1
ATOM 597 N N . LEU A 1 80 ? -13.450 0.991 11.140 1.00 85.31 80 LEU A N 1
ATOM 598 C CA . LEU A 1 80 ? -13.471 1.539 12.499 1.00 85.31 80 LEU A CA 1
ATOM 599 C C . LEU A 1 80 ? -14.571 0.850 13.306 1.00 85.31 80 LEU A C 1
ATOM 601 O O . LEU A 1 80 ? -15.667 0.614 12.794 1.00 85.31 80 LEU A O 1
ATOM 605 N N . ILE A 1 81 ? -14.280 0.570 14.572 1.00 88.62 81 ILE A N 1
ATOM 606 C CA . ILE A 1 81 ? -15.258 0.102 15.549 1.00 88.62 81 ILE A CA 1
ATOM 607 C C . ILE A 1 81 ? -15.578 1.273 16.471 1.00 88.62 81 ILE A C 1
ATOM 609 O O . ILE A 1 81 ? -14.710 1.778 17.191 1.00 88.62 81 ILE A O 1
ATOM 613 N N . ASP A 1 82 ? -16.837 1.696 16.463 1.00 85.38 82 ASP A N 1
ATOM 614 C CA . ASP A 1 82 ? -17.327 2.670 17.429 1.00 85.38 82 ASP A CA 1
ATOM 615 C C . ASP A 1 82 ? -17.353 2.039 18.830 1.00 85.38 82 ASP A C 1
ATOM 617 O O . ASP A 1 82 ? -17.959 0.991 19.055 1.00 85.38 82 ASP A O 1
ATOM 621 N N . LYS A 1 83 ? -16.679 2.677 19.790 1.00 79.31 83 LYS A N 1
ATOM 622 C CA . LYS A 1 83 ? -16.552 2.177 21.163 1.00 79.31 83 LYS A CA 1
ATOM 623 C C . LYS A 1 83 ? -17.878 2.070 21.903 1.00 79.31 83 LYS A C 1
ATOM 625 O O . LYS A 1 83 ? -17.974 1.239 22.798 1.00 79.31 83 LYS A O 1
ATOM 630 N N . LYS A 1 84 ? -18.848 2.935 21.589 1.00 82.94 84 LYS A N 1
ATOM 631 C CA . LYS A 1 84 ? -20.129 2.973 22.308 1.00 82.94 84 LYS A CA 1
ATOM 632 C C . LYS A 1 84 ? -21.114 1.957 21.751 1.00 82.94 84 LYS A C 1
ATOM 634 O O . LYS A 1 84 ? -21.847 1.337 22.506 1.00 82.94 84 LYS A O 1
ATOM 639 N N . THR A 1 85 ? -21.131 1.802 20.429 1.00 83.12 85 THR A N 1
ATOM 640 C CA . THR A 1 85 ? -22.151 1.008 19.733 1.00 83.12 85 THR A CA 1
ATOM 641 C C . THR A 1 85 ? -21.640 -0.342 19.236 1.00 83.12 85 THR A C 1
ATOM 643 O O . THR A 1 85 ? -22.441 -1.170 18.813 1.00 83.12 85 THR A O 1
ATOM 646 N N . GLY A 1 86 ? -20.322 -0.568 19.223 1.00 80.69 86 GLY A N 1
ATOM 647 C CA . GLY A 1 86 ? -19.699 -1.764 18.647 1.00 80.69 86 GLY A CA 1
ATOM 648 C C . GLY A 1 86 ? -19.865 -1.880 17.127 1.00 80.69 86 GLY A C 1
ATOM 649 O O . GLY A 1 86 ? -19.457 -2.878 16.533 1.00 80.69 86 GLY A O 1
ATOM 650 N N . ARG A 1 87 ? -20.466 -0.879 16.471 1.00 85.38 87 ARG A N 1
ATOM 651 C CA . ARG A 1 87 ? -20.780 -0.936 15.044 1.00 85.38 87 ARG A CA 1
ATOM 652 C C . ARG A 1 87 ? -19.526 -0.734 14.202 1.00 85.38 87 ARG A C 1
ATOM 654 O O . ARG A 1 87 ? -18.694 0.128 14.487 1.00 85.38 87 ARG A O 1
ATOM 661 N N . LYS A 1 88 ? -19.437 -1.526 13.131 1.00 86.75 88 LYS A N 1
ATOM 662 C CA . LYS A 1 88 ? -18.396 -1.427 12.104 1.00 86.75 88 LYS A CA 1
ATOM 663 C C . LYS A 1 88 ? -18.731 -0.281 11.148 1.00 86.75 88 LYS A C 1
ATOM 665 O O . LYS A 1 88 ? -19.874 -0.158 10.699 1.00 86.75 88 LYS A O 1
ATOM 670 N N . SER A 1 89 ? -17.747 0.550 10.812 1.00 83.31 89 SER A N 1
ATOM 671 C CA . SER A 1 89 ? -17.913 1.580 9.783 1.00 83.31 89 SER A CA 1
ATOM 672 C C . SER A 1 89 ? -18.186 0.936 8.425 1.00 83.31 89 SER A C 1
ATOM 674 O O . SER A 1 89 ? -17.562 -0.053 8.067 1.00 83.31 89 SER A O 1
ATOM 676 N N . LYS A 1 90 ? -19.087 1.506 7.618 1.00 76.69 90 LYS A N 1
ATOM 677 C CA . LYS A 1 90 ? -19.369 0.970 6.270 1.00 76.69 90 LYS A CA 1
ATOM 678 C C . LYS A 1 90 ? -18.215 1.168 5.287 1.00 76.69 90 LYS A C 1
ATOM 680 O O . LYS A 1 90 ? -18.124 0.454 4.298 1.00 76.69 90 LYS A O 1
ATOM 685 N N . ARG A 1 91 ? -17.365 2.164 5.540 1.00 76.81 91 ARG A N 1
ATOM 686 C CA . ARG A 1 91 ? -16.223 2.506 4.692 1.00 76.81 91 ARG A CA 1
ATOM 687 C C . ARG A 1 91 ? -14.911 2.295 5.449 1.00 76.81 91 ARG A C 1
ATOM 689 O O . ARG A 1 91 ? -14.892 2.545 6.664 1.00 76.81 91 ARG A O 1
ATOM 696 N N . PRO A 1 92 ? -13.843 1.883 4.747 1.00 74.50 92 PRO A N 1
ATOM 697 C CA . PRO A 1 92 ? -12.516 1.795 5.327 1.00 74.50 92 PRO A CA 1
ATOM 698 C C . PRO A 1 92 ? -12.004 3.192 5.699 1.00 74.50 92 PRO A C 1
ATOM 700 O O . PRO A 1 92 ? -12.089 4.117 4.883 1.00 74.50 92 PRO A O 1
ATOM 703 N N . PRO A 1 93 ? -11.517 3.390 6.934 1.00 79.94 93 PRO A N 1
ATOM 704 C CA . PRO A 1 93 ? -10.937 4.660 7.347 1.00 79.94 93 PRO A CA 1
ATOM 705 C C . PRO A 1 93 ? -9.580 4.881 6.663 1.00 79.94 93 PRO A C 1
ATOM 707 O O . PRO A 1 93 ? -8.807 3.947 6.468 1.00 79.94 93 PRO A O 1
ATOM 710 N N . GLN A 1 94 ? -9.252 6.134 6.347 1.00 73.56 94 GLN A N 1
ATOM 711 C CA . GLN A 1 94 ? -7.929 6.469 5.803 1.00 73.56 94 GLN A CA 1
ATOM 712 C C . GLN A 1 94 ? -6.827 6.489 6.874 1.00 73.56 94 GLN A C 1
ATOM 714 O O . GLN A 1 94 ? -5.664 6.260 6.555 1.00 73.56 94 GLN A O 1
ATOM 719 N N . TYR A 1 95 ? -7.179 6.783 8.128 1.00 78.88 95 TYR A N 1
ATOM 720 C CA . TYR A 1 95 ? -6.267 6.836 9.270 1.00 78.88 95 TYR A CA 1
ATOM 721 C C . TYR A 1 95 ? -7.031 6.557 10.574 1.00 78.88 95 TYR A C 1
ATOM 723 O O . TYR A 1 95 ? -8.254 6.700 10.627 1.00 78.88 95 TYR A O 1
ATOM 731 N N . VAL A 1 96 ? -6.311 6.163 11.628 1.00 84.19 96 VAL A N 1
ATOM 732 C CA . VAL A 1 96 ? -6.860 5.847 12.960 1.00 84.19 96 VAL A CA 1
ATOM 733 C C . VAL A 1 96 ? -6.159 6.726 13.991 1.00 84.19 96 VAL A C 1
ATOM 735 O O . VAL A 1 96 ? -4.940 6.870 13.961 1.00 84.19 96 VAL A O 1
ATOM 738 N N . LYS A 1 97 ? -6.925 7.348 14.890 1.00 85.12 97 LYS A N 1
ATOM 739 C CA . LYS A 1 97 ? -6.395 8.205 15.963 1.00 85.12 97 LYS A CA 1
ATOM 740 C C . LYS A 1 97 ? -6.164 7.409 17.249 1.00 85.12 97 LYS A C 1
ATOM 742 O O . LYS A 1 97 ? -6.779 6.362 17.466 1.00 85.12 97 LYS A O 1
ATOM 747 N N . LYS A 1 98 ? -5.328 7.951 18.147 1.00 86.50 98 LYS A N 1
ATOM 748 C CA . LYS A 1 98 ? -5.069 7.361 19.469 1.00 86.50 98 LYS A CA 1
ATOM 749 C C . LYS A 1 98 ? -6.383 7.056 20.186 1.00 86.50 98 LYS A C 1
ATOM 751 O O . LYS A 1 98 ? -7.270 7.900 20.302 1.00 86.50 98 LYS A O 1
ATOM 756 N N . GLY A 1 99 ? -6.489 5.824 20.670 1.00 85.94 99 GLY A N 1
ATOM 757 C CA . GLY A 1 99 ? -7.652 5.356 21.399 1.00 85.94 99 GLY A CA 1
ATOM 758 C C . GLY A 1 99 ? -8.835 4.953 20.525 1.00 85.94 99 GLY A C 1
ATOM 759 O O . GLY A 1 99 ? -9.870 4.665 21.098 1.00 85.94 99 GLY A O 1
ATOM 760 N N . GLN A 1 100 ? -8.755 4.892 19.198 1.00 86.44 100 GLN A N 1
ATOM 761 C CA . GLN A 1 100 ? -9.813 4.283 18.379 1.00 86.44 100 GLN A CA 1
ATOM 762 C C . GLN A 1 100 ? -9.601 2.767 18.233 1.00 86.44 100 GLN A C 1
ATOM 764 O O . GLN A 1 100 ? -8.471 2.289 18.271 1.00 86.44 100 GLN A O 1
ATOM 769 N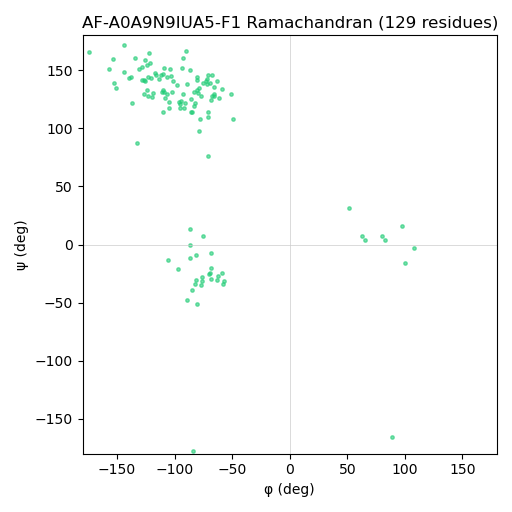 N . LYS A 1 101 ? -10.694 2.007 18.088 1.00 89.75 101 LYS A N 1
ATOM 770 C CA . LYS A 1 101 ? -10.647 0.571 17.775 1.00 89.75 101 LYS A CA 1
ATOM 771 C C . LYS A 1 101 ? -10.860 0.389 16.276 1.00 89.75 101 LYS A C 1
ATOM 773 O O . LYS A 1 101 ? -11.718 1.049 15.692 1.00 89.75 101 LYS A O 1
ATOM 778 N N . VAL A 1 102 ? -10.091 -0.496 15.656 1.00 89.56 102 VAL A N 1
ATOM 779 C CA . VAL A 1 102 ? -10.134 -0.729 14.212 1.00 89.56 102 VAL A CA 1
ATOM 780 C C . VAL A 1 102 ? -9.919 -2.208 13.917 1.00 89.56 102 VAL A C 1
ATOM 782 O O . VAL A 1 102 ? -9.221 -2.898 14.653 1.00 89.56 102 VAL A O 1
ATOM 785 N N . ILE A 1 103 ? -10.531 -2.682 12.840 1.00 88.88 103 ILE A N 1
ATOM 786 C CA . I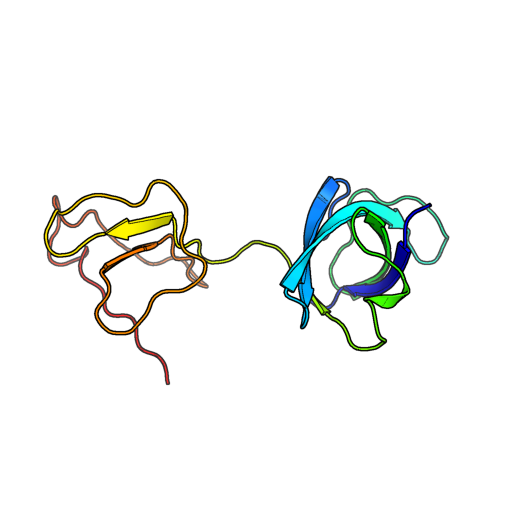LE A 1 103 ? -10.228 -3.964 12.209 1.00 88.88 103 ILE A CA 1
ATOM 787 C C . ILE A 1 103 ? -9.245 -3.664 11.084 1.00 88.88 103 ILE A C 1
ATOM 789 O O . ILE A 1 103 ? -9.569 -2.881 10.189 1.00 88.88 103 ILE A O 1
ATOM 793 N N . ALA A 1 104 ? -8.059 -4.262 11.127 1.00 86.50 104 ALA A N 1
ATOM 794 C CA . ALA A 1 104 ? -7.000 -4.040 10.150 1.00 86.50 104 ALA A CA 1
ATOM 795 C C . ALA A 1 104 ? -6.434 -5.369 9.646 1.00 86.50 104 ALA A C 1
ATOM 797 O O . ALA A 1 104 ? -6.434 -6.359 10.376 1.00 86.50 104 ALA A O 1
ATOM 798 N N . ARG A 1 105 ? -5.935 -5.374 8.408 1.00 84.06 105 ARG A N 1
ATOM 799 C CA . ARG A 1 105 ? -5.130 -6.470 7.865 1.00 84.06 105 ARG A CA 1
ATOM 800 C C . ARG A 1 105 ? -3.654 -6.132 8.032 1.00 84.06 105 ARG A C 1
ATOM 802 O O . ARG A 1 105 ? -3.211 -5.103 7.527 1.00 84.06 105 ARG A O 1
ATOM 809 N N . LEU A 1 106 ? -2.923 -7.000 8.719 1.00 84.12 106 LEU A N 1
ATOM 810 C CA . LEU A 1 106 ? -1.487 -6.875 8.957 1.00 84.12 106 LEU A CA 1
ATOM 811 C C . LEU A 1 106 ? -0.738 -7.840 8.033 1.00 84.12 106 LEU A C 1
ATOM 813 O O . LEU A 1 106 ? -1.238 -8.922 7.735 1.00 84.12 106 LEU A O 1
ATOM 817 N N . GLU A 1 107 ? 0.435 -7.428 7.568 1.00 80.50 107 GLU A N 1
ATOM 818 C CA . GLU A 1 107 ? 1.351 -8.249 6.776 1.00 80.50 107 GLU A CA 1
ATOM 819 C C . GLU A 1 107 ? 2.711 -8.215 7.473 1.00 80.50 107 GLU A C 1
ATOM 821 O O . GLU A 1 107 ? 3.182 -7.147 7.865 1.00 80.50 107 GLU A O 1
ATOM 826 N N . THR A 1 108 ? 3.297 -9.387 7.694 1.00 78.88 108 THR A N 1
ATOM 827 C CA . THR A 1 108 ? 4.588 -9.554 8.365 1.00 78.88 108 THR A CA 1
ATOM 828 C C . THR A 1 108 ? 5.668 -9.854 7.333 1.00 78.88 108 THR A C 1
ATOM 830 O O . THR A 1 108 ? 5.389 -10.437 6.290 1.00 78.88 108 THR A O 1
ATOM 833 N N . GLN A 1 109 ? 6.916 -9.472 7.614 1.00 76.38 109 GLN A N 1
ATOM 834 C CA . GLN A 1 109 ? 8.036 -9.719 6.693 1.00 76.38 109 GLN A CA 1
ATOM 835 C C . GLN A 1 109 ? 8.394 -11.210 6.552 1.00 76.38 109 GLN A C 1
ATOM 837 O O . GLN A 1 109 ? 9.008 -11.603 5.566 1.00 76.38 109 GLN A O 1
ATOM 842 N N . GLY A 1 110 ? 7.997 -12.040 7.518 1.00 74.44 110 GLY A N 1
ATOM 843 C CA . GLY A 1 110 ? 8.197 -13.486 7.504 1.00 74.44 110 GLY A CA 1
ATOM 844 C C . GLY A 1 110 ? 7.017 -14.237 8.126 1.00 74.44 110 GLY 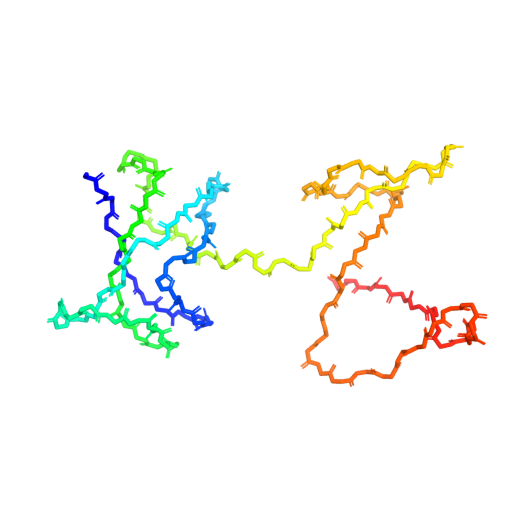A C 1
ATOM 845 O O . GLY A 1 110 ? 6.116 -13.604 8.695 1.00 74.44 110 GLY A O 1
ATOM 846 N N . PRO A 1 111 ? 7.001 -15.576 8.015 1.00 77.62 111 PRO A N 1
ATOM 847 C CA . PRO A 1 111 ? 5.956 -16.400 8.604 1.00 77.62 111 PRO A CA 1
ATOM 848 C C . PRO A 1 111 ? 6.010 -16.310 10.132 1.00 77.62 111 PRO A C 1
ATOM 850 O O . PRO A 1 111 ? 7.054 -16.529 10.744 1.00 77.62 111 PRO A O 1
ATOM 853 N N . ILE A 1 112 ? 4.869 -15.999 10.742 1.00 86.12 112 ILE A N 1
ATOM 854 C CA . ILE A 1 112 ? 4.674 -16.016 12.193 1.00 86.12 112 ILE A CA 1
ATOM 855 C C . ILE A 1 112 ? 3.517 -16.955 12.529 1.00 86.12 112 ILE A C 1
ATOM 857 O O . ILE A 1 112 ? 2.546 -17.040 11.778 1.00 86.12 112 ILE A O 1
ATOM 861 N N . CYS A 1 113 ? 3.616 -17.660 13.653 1.00 81.00 113 CYS A N 1
ATOM 862 C CA . CYS A 1 113 ? 2.521 -18.491 14.150 1.00 81.00 113 CYS A CA 1
ATOM 863 C C . CYS A 1 113 ? 1.547 -17.611 14.940 1.00 81.00 113 CYS A C 1
ATOM 865 O O . CYS A 1 113 ? 1.941 -16.994 15.929 1.00 81.00 113 CYS A O 1
ATOM 867 N N . VAL A 1 114 ? 0.295 -17.542 14.493 1.00 85.44 114 VAL A N 1
ATOM 868 C CA . VAL A 1 114 ? -0.796 -16.800 15.138 1.00 85.44 114 VAL A CA 1
ATOM 869 C C . VAL A 1 114 ? -2.071 -17.627 15.057 1.00 85.44 114 VAL A C 1
ATOM 871 O O . VAL A 1 114 ? -2.309 -18.282 14.048 1.00 85.44 114 VAL A O 1
ATOM 874 N N . GLU A 1 115 ? -2.890 -17.569 16.104 1.00 87.75 115 GLU A N 1
ATOM 875 C CA . GLU A 1 115 ? -4.142 -18.327 16.201 1.00 87.75 115 GLU A CA 1
ATOM 876 C C . GLU A 1 115 ? -5.348 -17.408 16.407 1.00 87.75 115 GLU A C 1
ATOM 878 O O . GLU A 1 115 ? -5.217 -16.233 16.773 1.00 87.75 115 GLU A O 1
ATOM 883 N N . ILE A 1 116 ? -6.547 -17.953 16.196 1.00 90.69 116 ILE A N 1
ATOM 884 C CA . ILE A 1 116 ? -7.802 -17.243 16.448 1.00 90.69 116 ILE A CA 1
ATOM 885 C C . ILE A 1 116 ? -7.950 -17.012 17.957 1.00 90.69 116 ILE A C 1
ATOM 887 O O . ILE A 1 116 ? -7.867 -17.939 18.759 1.00 90.69 116 ILE A O 1
ATOM 891 N N . PHE A 1 117 ? -8.205 -15.761 18.359 1.00 90.88 117 PHE A N 1
ATOM 892 C CA . PHE A 1 117 ? -8.303 -15.383 19.775 1.00 90.88 117 PHE A CA 1
ATOM 893 C C . PHE A 1 117 ? -9.384 -16.159 20.549 1.00 90.88 117 PHE A C 1
ATOM 895 O O . PHE A 1 117 ? -9.193 -16.432 21.732 1.00 90.88 117 PHE A O 1
ATOM 902 N N . GLU A 1 118 ? -10.500 -16.499 19.900 1.00 91.56 118 GLU A N 1
ATOM 903 C CA . GLU A 1 118 ? -11.590 -17.281 20.503 1.00 91.56 118 GLU A CA 1
ATOM 904 C C . GLU A 1 118 ? -11.183 -18.734 20.793 1.00 91.56 118 GLU A C 1
ATOM 906 O O . GLU A 1 118 ? -11.667 -19.311 21.762 1.00 91.56 118 GLU A O 1
ATOM 911 N N . GLU A 1 119 ? -10.263 -19.298 20.006 1.00 92.12 119 GLU A N 1
ATOM 912 C CA . GLU A 1 119 ? -9.785 -20.678 20.156 1.00 92.12 119 GLU A CA 1
ATOM 913 C C . GLU A 1 119 ? -8.580 -20.754 21.102 1.00 92.12 119 GLU A C 1
ATOM 915 O O . GLU A 1 119 ? -8.566 -21.538 22.050 1.00 92.12 119 GLU A O 1
ATOM 920 N N . TYR A 1 120 ? -7.588 -19.881 20.894 1.00 89.19 120 TYR A N 1
ATOM 921 C CA . TYR A 1 120 ? -6.357 -19.832 21.682 1.00 89.19 120 TYR A CA 1
ATOM 922 C C . TYR A 1 120 ? -6.034 -18.393 22.119 1.00 89.19 120 TYR A C 1
ATOM 924 O O . TYR A 1 120 ? -5.230 -17.699 21.483 1.00 89.19 120 TYR A O 1
ATOM 932 N N . PRO A 1 121 ? -6.573 -17.932 23.269 1.00 89.88 121 PRO A N 1
ATOM 933 C CA . PRO A 1 121 ? -6.389 -16.558 23.750 1.00 89.88 121 PRO A CA 1
ATOM 934 C C . PRO A 1 121 ? -4.930 -16.146 23.967 1.00 89.88 121 PRO A C 1
ATOM 936 O O . PRO A 1 121 ? -4.610 -14.957 23.965 1.00 89.88 121 PRO A O 1
ATOM 939 N N . GLN A 1 122 ? -4.058 -17.129 24.193 1.00 86.62 122 GLN A N 1
ATOM 940 C CA . GLN A 1 122 ? -2.644 -16.929 24.509 1.00 86.62 122 GLN A CA 1
ATOM 941 C C . GLN A 1 122 ? -1.836 -16.583 23.251 1.00 86.62 122 GLN A C 1
ATOM 943 O O . GLN A 1 122 ? -0.930 -15.760 23.317 1.00 86.62 122 GLN A O 1
ATOM 948 N N . LEU A 1 123 ? -2.210 -17.166 22.106 1.00 85.94 123 LEU A N 1
ATOM 949 C CA . LEU A 1 123 ? -1.549 -16.981 20.809 1.00 85.94 123 LEU A CA 1
ATOM 950 C C . LEU A 1 123 ? -2.248 -15.933 19.928 1.00 85.94 123 LEU A C 1
ATOM 952 O O . LEU A 1 123 ? -1.624 -15.362 19.040 1.00 85.94 123 LEU A O 1
ATOM 956 N N . GLY A 1 124 ? -3.525 -15.635 20.186 1.00 84.44 124 GLY A N 1
ATOM 957 C CA . GLY A 1 124 ? -4.269 -14.598 19.461 1.00 84.44 124 GLY A CA 1
ATOM 958 C C . GLY A 1 124 ? -4.024 -13.162 19.950 1.00 84.44 124 GLY A C 1
ATOM 959 O O . GLY A 1 124 ? -4.482 -12.209 19.317 1.00 84.44 124 GLY A O 1
ATOM 960 N N . ARG A 1 125 ? -3.328 -12.967 21.081 1.00 90.38 125 ARG A N 1
ATOM 961 C CA . ARG A 1 125 ? -2.985 -11.633 21.607 1.00 90.38 125 ARG A CA 1
ATOM 962 C C . ARG A 1 125 ? -1.598 -11.213 21.141 1.00 90.38 125 ARG A C 1
ATOM 964 O O . ARG A 1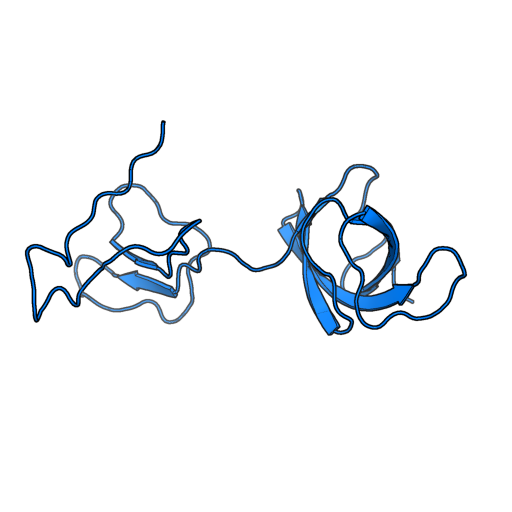 125 ? -0.609 -11.860 21.456 1.00 90.38 125 ARG A O 1
ATOM 971 N N . PHE A 1 126 ? -1.518 -10.061 20.488 1.00 89.69 126 PHE A N 1
ATOM 972 C CA . PHE A 1 126 ? -0.254 -9.442 20.095 1.00 89.69 126 PHE A CA 1
ATOM 973 C C . PHE A 1 126 ? -0.254 -7.947 20.428 1.00 89.69 126 PHE A C 1
ATOM 975 O O . PHE A 1 126 ? -1.304 -7.333 20.629 1.00 89.69 126 PHE A O 1
ATOM 982 N N . THR A 1 127 ? 0.938 -7.357 20.508 1.00 89.88 127 THR A N 1
ATOM 983 C CA . THR A 1 127 ? 1.132 -5.916 20.719 1.00 89.88 127 THR A CA 1
ATOM 984 C C . THR A 1 127 ? 1.976 -5.368 19.581 1.00 89.88 127 THR A C 1
ATOM 986 O O . THR A 1 127 ? 3.051 -5.893 19.311 1.00 89.88 127 THR A O 1
ATOM 989 N N . LEU A 1 128 ? 1.499 -4.309 18.930 1.00 86.50 128 LEU A N 1
ATOM 990 C CA . LEU A 1 128 ? 2.294 -3.546 17.971 1.00 86.50 128 LEU A CA 1
ATOM 991 C C . LEU A 1 128 ? 3.153 -2.542 18.744 1.00 86.50 128 LEU A C 1
ATOM 993 O O . LEU A 1 128 ? 2.641 -1.844 19.623 1.00 86.50 128 LEU A O 1
ATOM 997 N N . ARG A 1 129 ? 4.444 -2.487 18.430 1.00 86.31 129 ARG A N 1
ATOM 998 C CA . ARG A 1 129 ? 5.389 -1.501 18.957 1.00 86.31 129 ARG A CA 1
ATOM 999 C C . ARG A 1 129 ? 6.065 -0.822 17.774 1.00 86.31 129 ARG A C 1
ATOM 1001 O O . ARG A 1 129 ? 6.327 -1.488 16.777 1.00 86.31 129 ARG A O 1
ATOM 1008 N N . ASP A 1 130 ? 6.274 0.475 17.906 1.00 82.00 130 ASP A N 1
ATOM 1009 C CA . ASP A 1 130 ? 7.112 1.272 17.014 1.00 82.00 130 ASP A CA 1
ATOM 1010 C C . ASP A 1 130 ? 8.355 1.666 17.822 1.00 82.00 130 ASP A C 1
ATOM 1012 O O . ASP A 1 130 ? 8.240 1.809 19.049 1.00 82.00 130 ASP A O 1
ATOM 1016 N N . GLU A 1 131 ? 9.510 1.765 17.167 1.00 61.59 131 GLU A N 1
ATOM 1017 C CA . GLU A 1 131 ? 10.750 2.283 17.774 1.00 61.59 131 GLU A CA 1
ATOM 1018 C C . GLU A 1 131 ? 10.813 3.812 17.688 1.00 61.59 131 GLU A C 1
ATOM 1020 O O . GLU A 1 131 ? 10.398 4.376 16.650 1.00 61.59 131 GLU A O 1
#